Protein AF-A0A3C0IM55-F1 (afdb_monomer)

Secondary structure (DSSP, 8-state):
---EEEETTTTEEEEEEHHHHHHHHHHTT--------TTTTTT-S---HHHHT-

pLDDT: mean 90.54, std 7.11, range [65.12, 98.0]

Foldseek 3Di:
DFAFDAPPVRPRTDPDTPVVVVVVCVVVPDPDDDDDDPVCPPVPPDDPCVVVVD

Solvent-accessible surface ar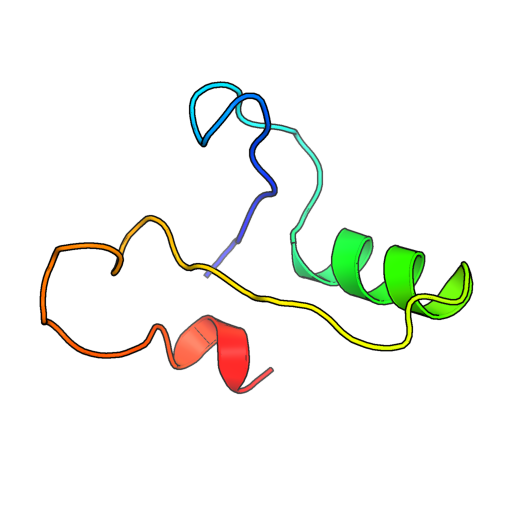ea (backbone atoms only — not comparable to full-atom values): 3658 Å² total; per-residue (Å²): 124,94,52,62,42,56,40,85,88,70,72,41,80,51,93,47,44,41,65,63,50,51,52,51,42,42,77,75,64,51,91,74,81,90,84,80,53,78,90,35,58,95,63,82,76,56,79,64,58,74,70,74,74,114

Structure (mmCIF, N/CA/C/O backbone):
data_AF-A0A3C0IM55-F1
#
_entry.id   AF-A0A3C0IM55-F1
#
loop_
_atom_site.group_PDB
_atom_site.id
_atom_site.type_symbol
_atom_site.label_atom_id
_atom_site.label_alt_id
_atom_site.label_comp_id
_atom_site.label_asym_id
_atom_site.label_entity_id
_atom_site.label_seq_id
_atom_site.pdbx_PDB_ins_code
_atom_site.Cartn_x
_atom_site.Cartn_y
_atom_site.Cartn_z
_atom_site.occupancy
_atom_site.B_iso_or_equiv
_atom_site.auth_seq_id
_atom_site.auth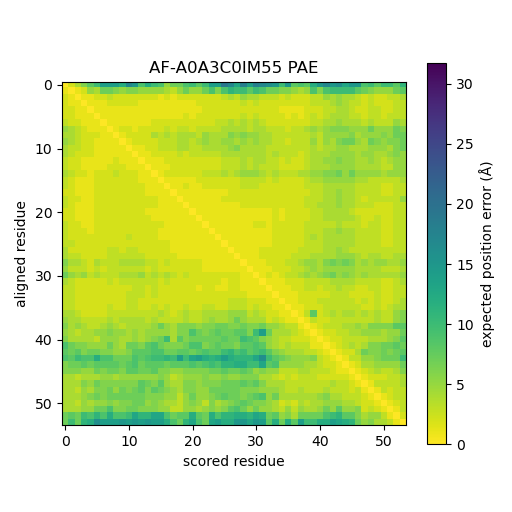_comp_id
_atom_site.auth_asym_id
_atom_site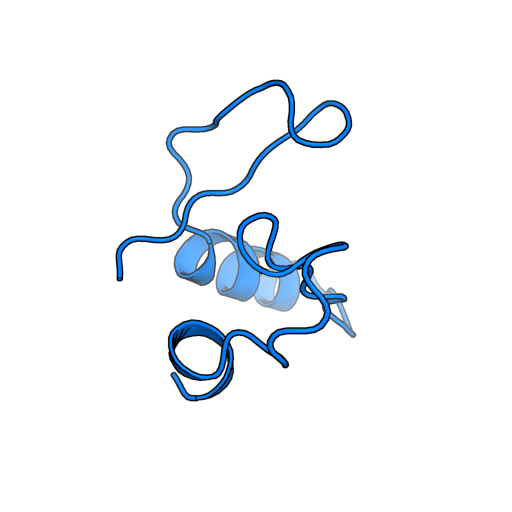.auth_atom_id
_atom_site.pdbx_PDB_model_num
ATOM 1 N N . GLY A 1 1 ? 7.389 -11.366 2.270 1.00 68.75 1 GLY A N 1
ATOM 2 C CA . GLY A 1 1 ? 8.264 -10.817 3.334 1.00 68.75 1 GLY A CA 1
ATOM 3 C C . GLY A 1 1 ? 7.449 -10.034 4.353 1.00 68.75 1 GLY A C 1
ATOM 4 O O . GLY A 1 1 ? 6.234 -9.991 4.215 1.00 68.75 1 GLY A O 1
ATOM 5 N N . ASN A 1 2 ? 8.090 -9.418 5.355 1.00 85.00 2 ASN A N 1
ATOM 6 C CA . ASN A 1 2 ? 7.412 -8.487 6.273 1.00 85.00 2 ASN A CA 1
ATOM 7 C C . ASN A 1 2 ? 7.328 -7.100 5.618 1.00 85.00 2 ASN A C 1
ATOM 9 O O . ASN A 1 2 ? 8.365 -6.499 5.329 1.00 85.00 2 ASN A O 1
ATOM 13 N N . TRP A 1 3 ? 6.114 -6.601 5.394 1.00 91.88 3 TRP A N 1
ATOM 14 C CA . TRP A 1 3 ? 5.851 -5.343 4.691 1.00 91.88 3 TRP A CA 1
ATOM 15 C C . TRP A 1 3 ? 5.291 -4.304 5.655 1.00 91.88 3 TRP A C 1
ATOM 17 O O . TRP A 1 3 ? 4.355 -4.590 6.392 1.00 91.88 3 TRP A O 1
ATOM 27 N N . TYR A 1 4 ? 5.837 -3.090 5.633 1.00 95.31 4 TYR A N 1
ATOM 28 C CA . TYR A 1 4 ? 5.466 -2.021 6.563 1.00 95.31 4 TYR A CA 1
ATOM 29 C C . TYR A 1 4 ? 4.936 -0.803 5.817 1.00 95.31 4 TYR A C 1
ATOM 31 O O . TYR A 1 4 ? 5.389 -0.506 4.712 1.00 95.31 4 TYR A O 1
ATOM 39 N N . VAL A 1 5 ? 4.013 -0.076 6.446 1.00 95.81 5 VAL A N 1
ATOM 40 C CA . VAL A 1 5 ? 3.486 1.184 5.907 1.00 95.81 5 VAL A CA 1
ATOM 41 C C . VAL A 1 5 ? 4.494 2.309 6.139 1.00 95.81 5 VAL A C 1
ATOM 43 O O . VAL A 1 5 ? 5.112 2.402 7.206 1.00 95.81 5 VAL A O 1
ATOM 46 N N . TYR A 1 6 ? 4.636 3.185 5.148 1.00 96.38 6 TYR A N 1
ATOM 47 C CA . TYR A 1 6 ? 5.468 4.380 5.225 1.00 96.38 6 TYR A CA 1
ATOM 48 C C . TYR A 1 6 ? 4.631 5.644 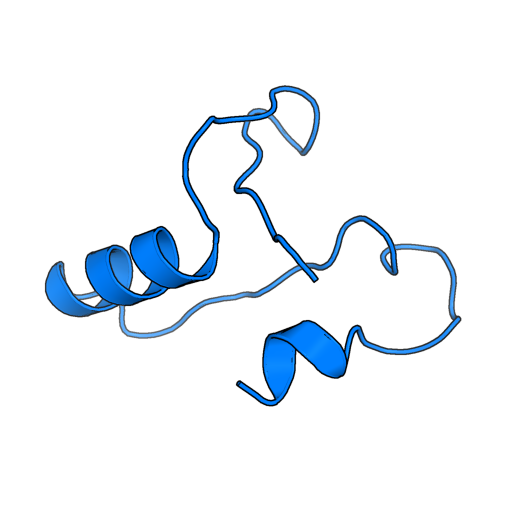5.020 1.00 96.38 6 TYR A C 1
ATOM 50 O O . TYR A 1 6 ? 3.683 5.661 4.241 1.00 96.38 6 TYR A O 1
ATOM 58 N N . LEU A 1 7 ? 5.022 6.716 5.708 1.00 95.00 7 LEU A N 1
ATOM 59 C CA . LEU A 1 7 ? 4.406 8.041 5.643 1.00 95.00 7 LEU A CA 1
ATOM 60 C C . LEU A 1 7 ? 5.382 9.063 5.041 1.00 95.00 7 LEU A C 1
ATOM 62 O O . LEU A 1 7 ? 6.569 8.782 4.843 1.00 95.00 7 LEU A O 1
ATOM 66 N N . ASN A 1 8 ? 4.885 10.272 4.765 1.00 94.38 8 ASN A N 1
ATOM 67 C CA . ASN A 1 8 ? 5.665 11.397 4.233 1.00 94.38 8 ASN A CA 1
ATOM 68 C C . ASN A 1 8 ? 6.436 11.042 2.948 1.00 94.38 8 ASN A C 1
ATOM 70 O O . ASN A 1 8 ? 7.628 11.333 2.828 1.00 94.38 8 ASN A O 1
ATOM 74 N N . GLY A 1 9 ? 5.761 10.373 2.006 1.00 90.25 9 GLY A N 1
ATOM 75 C CA . GLY A 1 9 ? 6.348 9.970 0.724 1.00 90.25 9 GLY A CA 1
ATOM 76 C C . GLY A 1 9 ? 7.461 8.931 0.867 1.00 90.25 9 GLY A C 1
ATOM 77 O O . GLY A 1 9 ? 8.516 9.083 0.260 1.00 90.25 9 GLY A O 1
ATOM 78 N N . GLY A 1 10 ? 7.271 7.922 1.724 1.00 91.62 10 GLY A N 1
ATOM 79 C CA . GLY A 1 10 ? 8.243 6.837 1.907 1.00 91.62 10 GLY A CA 1
ATOM 80 C C . GLY A 1 10 ? 9.376 7.134 2.898 1.00 91.62 10 GLY A C 1
ATOM 81 O O . GLY A 1 10 ? 10.256 6.302 3.088 1.00 91.62 10 GLY A O 1
ATOM 82 N N . ARG A 1 11 ? 9.382 8.306 3.549 1.00 93.62 11 ARG A N 1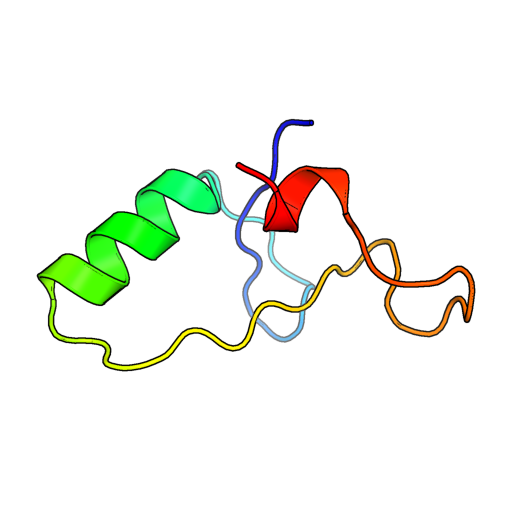
ATOM 83 C CA . ARG A 1 11 ? 10.499 8.749 4.409 1.00 93.62 11 ARG A CA 1
ATOM 84 C C . ARG A 1 11 ? 10.386 8.290 5.856 1.00 93.62 11 ARG A C 1
ATOM 86 O O . ARG A 1 11 ? 11.401 8.132 6.527 1.00 93.62 11 ARG A O 1
ATOM 93 N N . VAL A 1 12 ? 9.165 8.110 6.351 1.00 95.19 12 VAL A N 1
ATOM 94 C CA . VAL A 1 12 ? 8.916 7.756 7.752 1.00 95.19 12 VAL A CA 1
ATOM 95 C C . VAL A 1 12 ? 8.353 6.346 7.812 1.00 95.19 12 VAL A C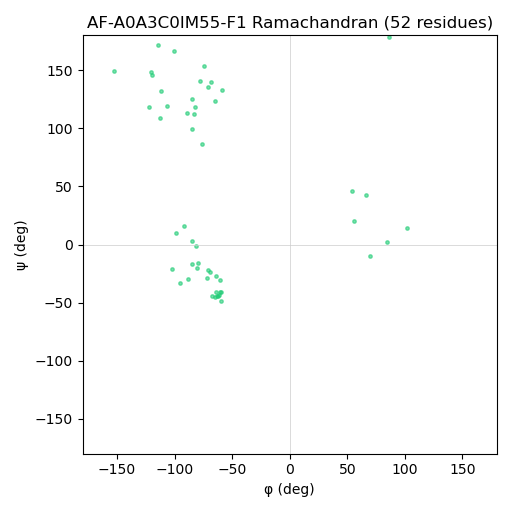 1
ATOM 97 O O . VAL A 1 12 ? 7.211 6.119 7.419 1.00 95.19 12 VAL A O 1
ATOM 100 N N . LYS A 1 13 ? 9.157 5.400 8.305 1.00 95.38 13 LYS A N 1
ATOM 101 C CA . LYS A 1 13 ? 8.715 4.025 8.558 1.00 95.38 13 LYS A CA 1
ATOM 102 C C . LYS A 1 13 ? 7.763 3.995 9.755 1.00 95.38 13 LYS A C 1
ATOM 104 O O . LYS A 1 13 ? 8.061 4.591 10.788 1.00 95.38 13 LYS A O 1
ATOM 109 N N . THR A 1 14 ? 6.662 3.261 9.639 1.00 95.81 14 THR A N 1
ATOM 110 C CA . THR A 1 14 ? 5.775 2.955 10.772 1.00 95.81 14 THR A CA 1
ATOM 111 C C . THR A 1 14 ? 6.035 1.548 11.317 1.00 95.81 14 THR A C 1
ATOM 113 O O . THR A 1 14 ? 6.679 0.718 10.670 1.00 95.81 14 THR A O 1
ATOM 116 N N . ASN A 1 15 ? 5.495 1.256 12.501 1.00 96.00 15 ASN A N 1
ATOM 117 C CA . ASN A 1 15 ? 5.464 -0.106 13.046 1.00 96.00 15 ASN A CA 1
ATOM 118 C C . ASN A 1 15 ? 4.256 -0.916 12.546 1.00 96.00 15 ASN A C 1
ATOM 120 O O . ASN A 1 15 ? 4.072 -2.057 12.960 1.00 96.00 15 ASN A O 1
ATOM 124 N N . THR A 1 16 ? 3.438 -0.339 11.664 1.00 95.75 16 THR A N 1
ATOM 125 C CA . THR A 1 16 ? 2.215 -0.960 11.162 1.00 95.75 16 THR A CA 1
ATOM 126 C C . THR A 1 16 ? 2.538 -1.880 9.990 1.00 95.75 16 THR A C 1
ATOM 128 O O . THR A 1 16 ? 3.151 -1.455 9.005 1.00 95.75 16 THR A O 1
ATOM 131 N N . GLN A 1 17 ? 2.115 -3.140 10.092 1.00 95.12 17 GLN A N 1
ATOM 132 C CA . GLN A 1 17 ? 2.200 -4.097 8.991 1.00 95.12 17 GLN A CA 1
ATOM 133 C C . GLN A 1 17 ? 1.231 -3.698 7.876 1.00 95.12 17 GLN A C 1
ATOM 135 O O . GLN A 1 17 ? 0.101 -3.284 8.132 1.00 95.12 17 GLN A O 1
ATOM 140 N N . CYS A 1 18 ? 1.669 -3.844 6.629 1.00 94.50 18 CYS A N 1
ATOM 141 C CA . CYS A 1 18 ? 0.913 -3.433 5.449 1.00 94.50 18 CYS A CA 1
ATOM 142 C C . CYS A 1 18 ? -0.428 -4.172 5.332 1.00 94.50 18 CYS A C 1
ATOM 144 O O . CYS A 1 18 ? -1.442 -3.537 5.058 1.00 94.50 18 CYS A O 1
ATOM 146 N N . PHE A 1 19 ? -0.458 -5.477 5.621 1.00 93.25 19 PHE A N 1
ATOM 147 C CA . PHE A 1 19 ? -1.686 -6.278 5.559 1.00 93.25 19 PHE A CA 1
ATOM 148 C C . PHE A 1 19 ? -2.707 -5.901 6.627 1.00 93.25 19 PHE A C 1
ATOM 150 O O . PHE A 1 19 ? -3.890 -5.771 6.320 1.00 93.25 19 PHE A O 1
ATOM 157 N N . ASP A 1 20 ? -2.261 -5.704 7.866 1.00 94.50 20 ASP A N 1
ATOM 158 C CA . ASP A 1 20 ? -3.157 -5.319 8.959 1.00 94.50 20 ASP A CA 1
ATOM 159 C C . ASP A 1 20 ? -3.764 -3.940 8.688 1.00 94.50 20 ASP A C 1
ATOM 161 O O . ASP A 1 20 ? -4.965 -3.738 8.856 1.00 94.50 20 ASP A O 1
ATOM 165 N N . TRP A 1 21 ? -2.949 -3.016 8.171 1.00 95.94 21 TRP A N 1
ATOM 166 C CA . TRP A 1 21 ? -3.419 -1.704 7.743 1.00 95.94 21 TRP A CA 1
ATOM 167 C C . TRP A 1 21 ? -4.422 -1.787 6.588 1.00 95.94 21 TRP A C 1
ATOM 169 O O . TRP A 1 21 ? -5.447 -1.115 6.627 1.00 95.94 21 TRP A O 1
ATOM 179 N N . ALA A 1 22 ? -4.155 -2.620 5.576 1.00 95.56 22 ALA A N 1
ATOM 180 C CA . ALA A 1 22 ? -5.041 -2.787 4.427 1.00 95.56 22 ALA A CA 1
ATOM 181 C C . ALA A 1 22 ? -6.416 -3.330 4.845 1.00 95.56 22 ALA A C 1
ATOM 183 O O . ALA A 1 22 ? -7.438 -2.788 4.429 1.00 95.56 22 ALA A O 1
ATOM 184 N N . LYS A 1 23 ? -6.448 -4.342 5.724 1.00 95.44 23 LYS A N 1
ATOM 185 C CA . LYS A 1 23 ? -7.696 -4.874 6.297 1.00 95.44 23 LYS A CA 1
ATOM 186 C C . LYS A 1 23 ? -8.457 -3.796 7.061 1.00 95.44 23 LYS A C 1
ATOM 188 O O . LYS A 1 23 ? -9.630 -3.574 6.790 1.00 95.44 23 LYS A O 1
ATOM 193 N N . GLN A 1 24 ? -7.762 -3.065 7.932 1.00 97.44 24 GLN A N 1
ATOM 194 C CA . GLN A 1 24 ? -8.364 -1.968 8.682 1.00 97.44 24 GLN A CA 1
ATOM 195 C C . GLN A 1 24 ? -8.934 -0.880 7.759 1.00 97.44 24 GLN A C 1
ATOM 197 O O . GLN A 1 24 ? -10.011 -0.358 8.024 1.00 97.44 24 GLN A O 1
ATOM 202 N N . ALA A 1 25 ? -8.237 -0.527 6.677 1.00 97.06 25 ALA A N 1
ATOM 203 C CA . ALA A 1 25 ? -8.713 0.470 5.722 1.00 97.06 25 ALA A CA 1
ATOM 204 C C . ALA A 1 25 ? -10.028 0.034 5.057 1.00 97.06 25 ALA A C 1
ATOM 206 O O . ALA A 1 25 ? -10.955 0.839 4.956 1.00 97.06 25 ALA A O 1
ATOM 207 N N . VAL A 1 26 ? -10.130 -1.238 4.657 1.00 97.56 26 VAL A N 1
ATOM 208 C CA . VAL A 1 26 ? -11.363 -1.813 4.097 1.00 97.56 26 VAL A CA 1
ATOM 209 C C . VAL A 1 26 ? -12.483 -1.840 5.140 1.00 97.56 26 VAL A C 1
ATOM 211 O O . VAL A 1 26 ? -13.588 -1.399 4.835 1.00 97.56 26 VAL A O 1
ATOM 214 N N . ASP A 1 27 ? -12.201 -2.261 6.378 1.00 98.00 27 ASP A N 1
ATOM 215 C CA . ASP A 1 27 ? -13.185 -2.278 7.475 1.00 98.00 27 ASP A CA 1
ATOM 216 C C . ASP A 1 27 ? -13.732 -0.874 7.791 1.00 98.00 27 ASP A C 1
ATOM 218 O O . ASP A 1 27 ? -14.888 -0.714 8.184 1.00 98.00 27 ASP A O 1
ATOM 222 N N . LEU A 1 28 ? -12.913 0.163 7.587 1.00 97.94 28 LEU A N 1
ATOM 223 C CA . LEU A 1 28 ? -13.297 1.570 7.726 1.00 97.94 28 LEU A CA 1
ATOM 224 C C . LEU A 1 28 ? -14.023 2.138 6.491 1.00 97.94 28 LEU A C 1
ATOM 226 O O . LEU A 1 28 ? -14.433 3.299 6.511 1.00 97.94 28 LEU A O 1
ATOM 230 N N . GLY A 1 29 ? -14.207 1.340 5.436 1.00 97.75 29 GLY A N 1
ATOM 231 C CA . GLY A 1 29 ? -14.993 1.688 4.253 1.00 97.75 29 GLY A CA 1
ATOM 232 C C . GLY A 1 29 ? -14.186 2.100 3.019 1.00 97.75 29 GLY A C 1
ATOM 233 O O . GLY A 1 29 ? -14.766 2.653 2.084 1.00 97.75 29 GLY A O 1
ATOM 234 N N . ALA A 1 30 ? -12.870 1.860 2.974 1.00 97.44 30 ALA A N 1
ATOM 235 C CA . ALA A 1 30 ? -12.099 2.075 1.750 1.00 97.44 30 ALA A CA 1
ATOM 236 C C . ALA A 1 30 ? -12.551 1.103 0.644 1.00 97.44 30 ALA A C 1
ATOM 238 O O . ALA A 1 30 ? -12.520 -0.112 0.821 1.00 97.44 30 ALA A O 1
ATOM 239 N N . GLY A 1 31 ? -12.951 1.645 -0.511 1.00 96.62 31 GLY A N 1
ATOM 240 C CA . GLY A 1 31 ? -13.401 0.850 -1.661 1.00 96.62 31 GLY A CA 1
ATOM 241 C C . GLY A 1 31 ? -12.277 0.349 -2.574 1.00 96.62 31 GLY A C 1
ATOM 242 O O . GLY A 1 31 ? -12.502 -0.556 -3.370 1.00 96.62 31 GLY A O 1
ATOM 243 N N . GLU A 1 32 ? -11.076 0.923 -2.471 1.00 96.75 32 GLU A N 1
ATOM 244 C CA . GLU A 1 32 ? -9.909 0.550 -3.274 1.00 96.75 32 GLU A CA 1
ATOM 245 C C . GLU A 1 32 ? -8.608 0.866 -2.519 1.00 96.75 32 GLU A C 1
ATOM 247 O O . GLU A 1 32 ? -8.544 1.824 -1.743 1.00 96.75 32 GLU A O 1
ATOM 252 N N . ILE A 1 33 ? -7.561 0.070 -2.762 1.00 94.25 33 ILE A N 1
ATOM 253 C CA . ILE A 1 33 ? -6.202 0.299 -2.257 1.00 94.25 33 ILE A CA 1
ATOM 254 C C . ILE A 1 33 ? -5.241 0.387 -3.444 1.00 94.25 33 ILE A C 1
ATOM 256 O O . ILE A 1 33 ? -5.034 -0.588 -4.164 1.00 94.25 33 ILE A O 1
ATOM 260 N N . LEU A 1 34 ? -4.590 1.541 -3.598 1.00 93.75 34 LEU A N 1
ATOM 261 C CA . LEU A 1 34 ? -3.467 1.711 -4.517 1.00 93.75 34 LEU A CA 1
ATOM 262 C C . LEU A 1 34 ? -2.169 1.272 -3.822 1.00 93.75 34 LEU A C 1
ATOM 264 O O . LEU A 1 34 ? -1.591 2.017 -3.028 1.00 93.75 34 LEU A O 1
ATOM 268 N N . LEU A 1 35 ? -1.723 0.048 -4.103 1.00 92.06 35 LEU A N 1
ATOM 269 C CA . LEU A 1 35 ? -0.540 -0.538 -3.475 1.00 92.06 35 LEU A CA 1
ATOM 270 C C . LEU A 1 35 ? 0.743 -0.222 -4.262 1.00 92.06 35 LEU A C 1
ATOM 272 O O . LEU A 1 35 ? 0.965 -0.762 -5.345 1.00 92.06 35 LEU A O 1
ATOM 276 N N . THR A 1 36 ? 1.634 0.577 -3.672 1.00 91.50 36 THR A N 1
ATOM 277 C CA . THR A 1 36 ? 2.966 0.868 -4.231 1.00 91.50 36 THR A CA 1
ATOM 278 C C . THR A 1 36 ? 4.056 0.134 -3.450 1.00 91.50 36 THR A C 1
ATOM 280 O O . THR A 1 36 ? 4.259 0.390 -2.264 1.00 91.50 36 THR A O 1
ATOM 283 N N . SER A 1 37 ? 4.810 -0.747 -4.116 1.00 88.81 37 SER A N 1
ATOM 284 C CA . SER A 1 37 ? 6.026 -1.338 -3.539 1.00 88.81 37 SER A CA 1
ATOM 285 C C . SER A 1 37 ? 7.212 -0.395 -3.719 1.00 88.81 37 SER A C 1
ATOM 287 O O . SER A 1 37 ? 7.702 -0.229 -4.833 1.00 88.81 37 SER A O 1
ATOM 289 N N . MET A 1 38 ? 7.730 0.164 -2.622 1.00 86.31 38 MET A N 1
ATOM 290 C CA . MET A 1 38 ? 8.905 1.049 -2.668 1.00 86.31 38 MET A CA 1
ATOM 291 C C . MET A 1 38 ? 10.183 0.346 -3.143 1.00 86.31 38 MET A C 1
ATOM 293 O O . MET A 1 38 ? 11.062 0.995 -3.694 1.00 86.31 38 MET A O 1
ATOM 297 N N . ASN A 1 39 ? 10.298 -0.971 -2.937 1.00 83.62 39 ASN A N 1
ATOM 298 C CA . ASN A 1 39 ? 11.469 -1.734 -3.382 1.00 83.62 39 ASN A CA 1
ATOM 299 C C . ASN A 1 39 ? 11.500 -1.894 -4.905 1.00 83.62 39 ASN A C 1
ATOM 301 O O . ASN A 1 39 ? 12.570 -2.040 -5.489 1.00 83.62 39 ASN A O 1
ATOM 305 N N . ASN A 1 40 ? 10.325 -1.897 -5.536 1.00 81.00 40 ASN A N 1
ATOM 306 C CA . ASN A 1 40 ? 10.177 -2.134 -6.966 1.00 81.00 40 ASN A CA 1
ATOM 307 C C . ASN A 1 40 ? 9.936 -0.836 -7.743 1.00 81.00 40 ASN A C 1
ATOM 309 O O . ASN A 1 40 ? 10.192 -0.800 -8.951 1.00 81.00 40 ASN A O 1
ATOM 313 N N . ASP A 1 41 ? 9.472 0.220 -7.076 1.00 82.75 41 ASP A N 1
ATOM 314 C CA . ASP A 1 41 ? 9.207 1.510 -7.701 1.00 82.75 41 ASP A CA 1
ATOM 315 C C . ASP A 1 41 ? 10.472 2.095 -8.354 1.00 82.75 41 ASP A C 1
ATOM 317 O O . ASP A 1 41 ? 11.571 2.054 -7.803 1.00 82.75 41 ASP A O 1
ATOM 321 N N . GLY A 1 42 ? 10.340 2.570 -9.592 1.00 83.00 42 GLY A N 1
ATOM 322 C CA . GLY A 1 42 ? 11.448 3.087 -10.404 1.00 83.00 42 GLY A CA 1
ATOM 323 C C . GLY A 1 42 ? 12.472 2.053 -10.905 1.00 83.00 42 GLY A C 1
ATOM 324 O O . GLY A 1 42 ? 13.283 2.382 -11.771 1.00 83.00 42 GLY A O 1
ATOM 325 N N . THR A 1 43 ? 12.435 0.800 -10.440 1.00 86.88 43 THR A N 1
ATOM 326 C CA . THR A 1 43 ? 13.464 -0.205 -10.780 1.00 86.88 43 THR A CA 1
ATOM 327 C C . THR A 1 43 ? 13.276 -0.864 -12.147 1.00 86.88 43 THR A C 1
ATOM 329 O O . THR A 1 43 ? 14.221 -1.436 -12.685 1.00 86.88 43 THR A O 1
ATOM 332 N N . LYS A 1 44 ? 12.059 -0.810 -12.712 1.00 83.81 44 LYS A N 1
ATOM 333 C CA . LYS A 1 44 ? 11.643 -1.550 -13.923 1.00 83.81 44 LYS A CA 1
ATOM 334 C C . LYS A 1 44 ? 11.829 -3.077 -13.832 1.00 83.81 44 LYS A C 1
ATOM 336 O O . LYS A 1 44 ? 11.825 -3.748 -14.858 1.00 83.81 44 LYS A O 1
ATOM 341 N N . GLN A 1 45 ? 11.931 -3.637 -12.624 1.00 85.69 45 GLN A N 1
ATOM 342 C CA . GLN A 1 45 ? 12.086 -5.082 -12.388 1.00 85.69 45 GLN A CA 1
ATOM 343 C C . GLN A 1 45 ? 10.744 -5.817 -12.201 1.00 85.69 45 GLN A C 1
ATOM 345 O O . GLN A 1 45 ? 10.709 -6.952 -11.736 1.00 85.69 45 GLN A O 1
ATOM 350 N N . GLY A 1 46 ? 9.632 -5.180 -12.578 1.00 86.44 46 GLY A N 1
ATOM 351 C CA . GLY A 1 46 ? 8.284 -5.72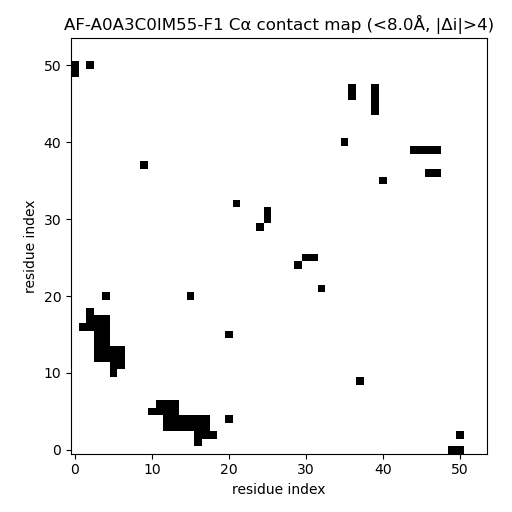9 -12.429 1.00 86.44 46 GLY A CA 1
ATOM 352 C C . GLY A 1 46 ? 7.654 -5.466 -11.058 1.00 86.44 46 GLY A C 1
ATOM 353 O O . GLY A 1 46 ? 8.246 -4.832 -10.182 1.00 86.44 46 GLY A O 1
ATOM 354 N N . PHE A 1 47 ? 6.412 -5.928 -10.895 1.00 86.19 47 PHE A N 1
ATOM 355 C CA . PHE A 1 47 ? 5.627 -5.747 -9.673 1.00 86.19 47 PHE A CA 1
ATOM 356 C C . PHE A 1 47 ? 6.107 -6.654 -8.533 1.00 86.19 47 PHE A C 1
ATOM 358 O O . PHE A 1 47 ? 6.638 -7.740 -8.766 1.00 86.19 47 PHE A O 1
ATOM 365 N N . ALA A 1 48 ? 5.874 -6.227 -7.291 1.00 85.50 48 ALA A N 1
ATOM 366 C CA . ALA A 1 48 ? 6.135 -7.042 -6.108 1.00 85.50 48 ALA A CA 1
ATOM 367 C C . ALA A 1 48 ? 5.036 -8.104 -5.944 1.00 85.50 48 ALA A C 1
ATOM 369 O O . ALA A 1 48 ? 4.030 -7.884 -5.274 1.00 85.50 48 ALA A O 1
ATOM 370 N N . LEU A 1 49 ? 5.211 -9.250 -6.604 1.00 85.50 49 LEU A N 1
ATOM 371 C CA . LEU A 1 49 ? 4.204 -10.316 -6.606 1.00 85.50 49 LEU A CA 1
ATOM 372 C C . LEU A 1 49 ? 4.048 -11.008 -5.247 1.00 85.50 49 LEU A C 1
ATOM 374 O O . LEU A 1 49 ? 2.997 -11.567 -4.955 1.00 85.50 49 LEU A O 1
ATOM 378 N N . ASP A 1 50 ? 5.071 -10.965 -4.396 1.00 84.88 50 ASP A N 1
ATOM 379 C CA . ASP A 1 50 ? 5.041 -11.604 -3.081 1.00 84.88 50 ASP A CA 1
ATOM 380 C C . ASP A 1 50 ? 4.118 -10.888 -2.083 1.00 84.88 50 ASP A C 1
ATOM 382 O O . ASP A 1 50 ? 3.697 -11.506 -1.106 1.00 84.88 50 ASP A O 1
ATOM 386 N N . ILE A 1 51 ? 3.808 -9.604 -2.301 1.00 83.31 51 ILE A N 1
ATOM 387 C CA . ILE A 1 51 ? 2.818 -8.861 -1.508 1.00 83.31 51 ILE A CA 1
ATOM 388 C C . ILE A 1 51 ? 1.437 -8.861 -2.162 1.00 83.31 51 ILE A C 1
ATOM 390 O O . ILE A 1 51 ? 0.442 -8.887 -1.451 1.00 83.31 51 ILE A O 1
ATOM 394 N N . THR A 1 52 ? 1.343 -8.863 -3.494 1.00 82.38 52 THR A N 1
ATOM 395 C CA . THR A 1 52 ? 0.037 -8.826 -4.171 1.00 82.38 52 THR A CA 1
ATOM 396 C C . THR A 1 52 ? -0.671 -10.179 -4.234 1.00 82.38 52 THR A C 1
ATOM 398 O O . THR A 1 52 ? -1.861 -10.208 -4.524 1.00 82.38 52 THR A O 1
ATOM 401 N N . ALA A 1 53 ? 0.029 -11.292 -3.995 1.00 79.19 53 ALA A N 1
ATOM 402 C CA . ALA A 1 53 ? -0.528 -12.647 -4.083 1.00 79.19 53 ALA A CA 1
ATOM 403 C C . ALA A 1 53 ? -0.951 -13.269 -2.732 1.00 79.19 53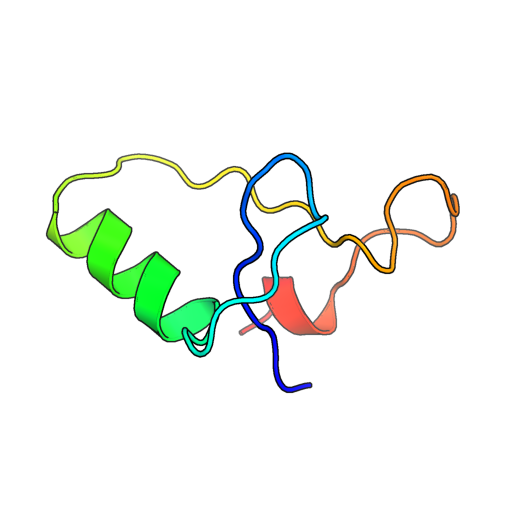 ALA A C 1
ATOM 405 O O . ALA A 1 53 ? -1.207 -14.473 -2.686 1.00 79.19 53 ALA A O 1
ATOM 406 N N . GLN A 1 54 ? -0.974 -12.491 -1.645 1.00 65.12 54 GLN A N 1
ATOM 407 C CA . GLN A 1 54 ? -1.409 -12.932 -0.307 1.00 65.12 54 GLN A CA 1
ATOM 408 C C . GLN A 1 54 ? -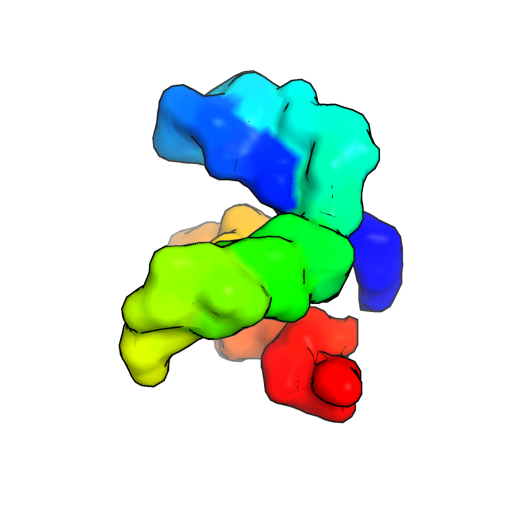2.861 -12.544 -0.040 1.00 65.12 54 GLN A C 1
ATOM 410 O O . GLN A 1 54 ? -3.551 -13.347 0.626 1.00 65.12 54 GLN A O 1
#

Sequence (54 aa):
GNWYVYLNGGRVKTNTQCFDWAKQAVDLGAGEILLTSMNNDGTKQGFALDITAQ

Radius of gyration: 11.72 Å; Cα contacts (8 Å, |Δi|>4): 40; chains: 1; bounding box: 28×24×27 Å

Mean predicted aligned error: 3.76 Å